Protein AF-A0A1Z8MKY4-F1 (afdb_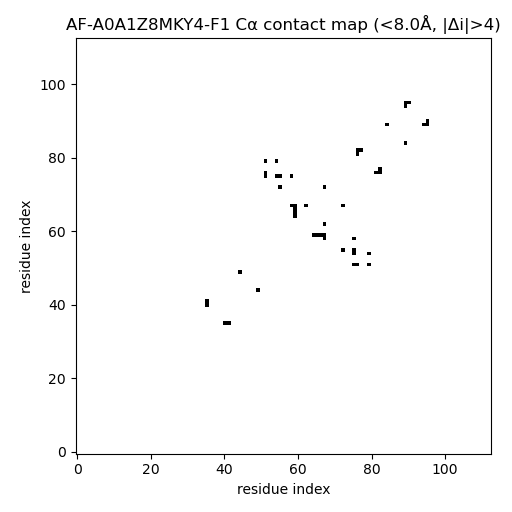monomer)

pLDDT: mean 70.58, std 17.78, range [40.34, 93.94]

Sequence (113 aa):
MTIDRRRPDSDRRQAEPELDTSEVPNRRKKQRRRHIDPTTCERDYSDPEIEFMQAMDDYKRRSGRMFPTCSEVLEVVRNLGYYRLTADQIEDLGLGNVEEPSKDELEASEETL

Structure (mmCIF, N/CA/C/O backbone):
data_AF-A0A1Z8MKY4-F1
#
_entry.id   AF-A0A1Z8MKY4-F1
#
loop_
_atom_site.group_PDB
_atom_site.id
_atom_site.type_symbol
_atom_site.label_atom_id
_atom_site.label_alt_id
_atom_site.label_comp_id
_atom_site.label_asym_id
_atom_site.label_entity_id
_atom_site.label_seq_id
_atom_site.pdbx_PDB_ins_code
_atom_site.Cartn_x
_atom_site.Cartn_y
_atom_site.Cartn_z
_atom_site.occupancy
_atom_site.B_iso_or_equiv
_atom_site.auth_seq_id
_atom_site.auth_comp_id
_atom_site.auth_asym_id
_atom_site.auth_atom_id
_atom_site.pdbx_PDB_model_num
ATOM 1 N N . MET A 1 1 ? 42.613 46.162 -29.503 1.00 44.66 1 MET A N 1
ATOM 2 C CA . MET A 1 1 ? 43.108 45.420 -28.322 1.00 44.66 1 MET A CA 1
ATOM 3 C C . MET A 1 1 ? 44.344 44.647 -28.744 1.00 44.66 1 MET A C 1
ATOM 5 O O . MET A 1 1 ? 44.326 44.028 -29.798 1.00 44.66 1 MET A O 1
ATOM 9 N N . THR A 1 2 ? 45.436 44.804 -28.008 1.00 42.94 2 THR A N 1
ATOM 10 C CA . THR A 1 2 ? 46.804 44.480 -28.421 1.00 42.94 2 THR A CA 1
ATOM 11 C C . THR A 1 2 ? 47.348 43.208 -27.763 1.00 42.94 2 THR A C 1
ATOM 13 O O . THR A 1 2 ? 47.295 43.088 -26.546 1.00 42.94 2 THR A O 1
ATOM 16 N N . ILE A 1 3 ? 48.005 42.396 -28.603 1.00 50.66 3 ILE A N 1
ATOM 17 C CA . ILE A 1 3 ? 49.212 41.576 -28.365 1.00 50.66 3 ILE A CA 1
ATOM 18 C C . ILE A 1 3 ? 49.040 40.139 -27.833 1.00 50.66 3 ILE A C 1
ATOM 20 O O . ILE A 1 3 ? 48.827 39.879 -26.653 1.00 50.66 3 ILE A O 1
ATOM 24 N N . ASP A 1 4 ? 49.309 39.231 -28.772 1.00 53.38 4 ASP A N 1
ATOM 25 C CA . ASP A 1 4 ? 49.783 37.849 -28.672 1.00 53.38 4 ASP A CA 1
ATOM 26 C C . ASP A 1 4 ? 51.068 37.708 -27.823 1.00 53.38 4 ASP A C 1
ATOM 28 O O . ASP A 1 4 ? 52.027 38.459 -28.027 1.00 53.38 4 ASP A O 1
ATOM 32 N N . ARG A 1 5 ? 51.122 36.735 -26.897 1.00 54.38 5 ARG A N 1
ATOM 33 C CA . ARG A 1 5 ? 52.366 36.291 -26.231 1.00 54.38 5 ARG A CA 1
ATOM 34 C C . ARG A 1 5 ? 52.384 34.774 -25.992 1.00 54.38 5 ARG A C 1
ATOM 36 O O . AR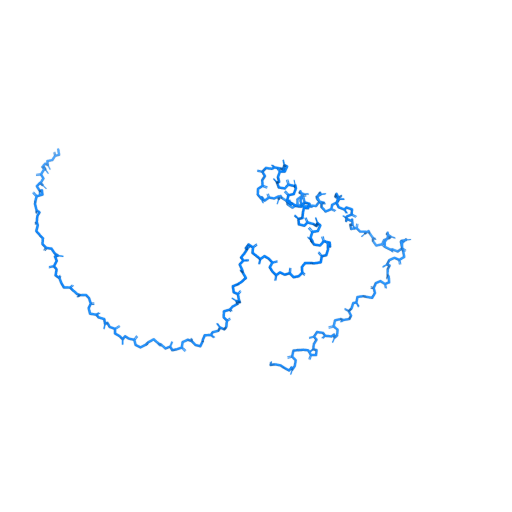G A 1 5 ? 52.006 34.292 -24.932 1.00 54.38 5 ARG A O 1
ATOM 43 N N . ARG A 1 6 ? 52.935 34.057 -26.977 1.00 52.03 6 ARG A N 1
ATOM 44 C CA . ARG A 1 6 ? 54.139 33.206 -26.831 1.00 52.03 6 ARG A CA 1
ATOM 45 C C . ARG A 1 6 ? 54.139 32.202 -25.653 1.00 52.03 6 ARG A C 1
ATOM 47 O O . ARG A 1 6 ? 54.559 32.529 -24.548 1.00 52.03 6 ARG A O 1
ATOM 54 N N . ARG A 1 7 ? 53.827 30.932 -25.942 1.00 57.19 7 ARG A N 1
ATOM 55 C CA . ARG A 1 7 ? 54.382 29.769 -25.206 1.00 57.19 7 ARG A CA 1
ATOM 56 C C . ARG A 1 7 ? 55.890 29.674 -25.514 1.00 57.19 7 ARG A C 1
ATOM 58 O O . ARG A 1 7 ? 56.247 29.908 -26.671 1.00 57.19 7 ARG A O 1
ATOM 65 N N . PRO A 1 8 ? 56.774 29.416 -24.533 1.00 48.53 8 PRO A N 1
ATOM 66 C CA . PRO A 1 8 ? 57.343 28.061 -24.366 1.00 48.53 8 PRO A CA 1
ATOM 67 C C . PRO A 1 8 ? 57.685 27.731 -22.884 1.00 48.53 8 PRO A C 1
ATOM 69 O O . PRO A 1 8 ? 57.896 28.626 -22.079 1.00 48.53 8 PRO A O 1
ATOM 72 N N . ASP A 1 9 ? 57.465 26.498 -22.428 1.00 45.16 9 ASP A N 1
ATOM 73 C CA . ASP A 1 9 ? 58.471 25.432 -22.221 1.00 45.16 9 ASP A CA 1
ATOM 74 C C . ASP A 1 9 ? 59.223 25.501 -20.872 1.00 45.16 9 ASP A C 1
ATOM 76 O O . ASP A 1 9 ? 59.518 26.573 -20.358 1.00 45.16 9 ASP A O 1
ATOM 80 N N . SER A 1 10 ? 59.542 24.311 -20.357 1.00 47.22 10 SER A N 1
ATOM 81 C CA . SER A 1 10 ? 60.509 24.009 -19.297 1.00 47.22 10 SER A CA 1
ATOM 82 C C . SER A 1 10 ? 60.073 24.095 -17.819 1.00 47.22 10 SER A C 1
ATOM 84 O O . SER A 1 10 ? 59.959 25.144 -17.194 1.00 47.22 10 SER A O 1
ATOM 86 N N . ASP A 1 11 ? 59.956 22.885 -17.263 1.00 54.84 11 ASP A N 1
ATOM 87 C CA . ASP A 1 11 ? 60.697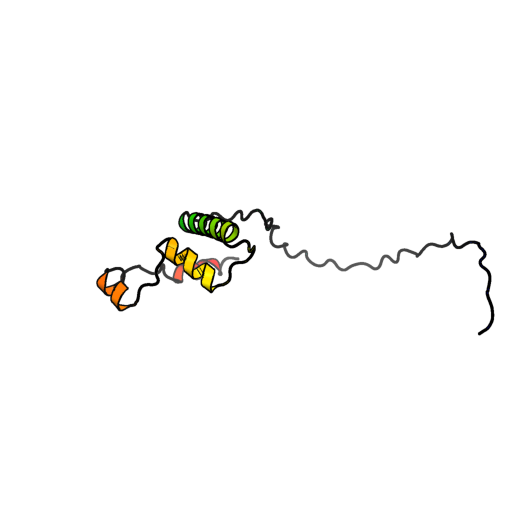 22.455 -16.071 1.00 54.84 11 ASP A CA 1
ATOM 88 C C . ASP A 1 11 ? 60.162 22.830 -14.678 1.00 54.84 11 ASP A C 1
ATOM 90 O O . ASP A 1 11 ? 60.610 23.767 -14.022 1.00 54.84 11 ASP A O 1
ATOM 94 N N . ARG A 1 12 ? 59.219 22.019 -14.177 1.00 51.00 12 ARG A N 1
ATOM 95 C CA . ARG A 1 12 ? 58.990 21.839 -12.730 1.00 51.00 12 ARG A CA 1
ATOM 96 C C . ARG A 1 12 ? 58.752 20.371 -12.377 1.00 51.00 12 ARG A C 1
ATOM 98 O O . ARG A 1 12 ? 57.760 20.023 -11.742 1.00 51.00 12 ARG A O 1
ATOM 105 N N . ARG A 1 13 ? 59.671 19.494 -12.793 1.00 54.09 13 ARG A N 1
ATOM 106 C CA . ARG A 1 13 ? 59.940 18.268 -12.029 1.00 54.09 13 ARG A CA 1
ATOM 107 C C . ARG A 1 13 ? 61.038 18.599 -11.028 1.00 54.09 13 ARG A C 1
ATOM 109 O O . ARG A 1 13 ? 62.197 18.446 -11.378 1.00 54.09 13 ARG A O 1
ATOM 116 N N . GLN A 1 14 ? 60.684 19.041 -9.822 1.00 48.56 14 GLN A N 1
ATOM 117 C CA . GLN A 1 14 ? 61.530 18.888 -8.629 1.00 48.56 14 GLN A CA 1
ATOM 118 C C . GLN A 1 14 ? 60.833 19.412 -7.364 1.00 48.56 14 GLN A C 1
ATOM 120 O O . GLN A 1 14 ? 60.225 20.479 -7.392 1.00 48.56 14 GLN A O 1
ATOM 125 N N . ALA A 1 15 ? 61.037 18.656 -6.279 1.00 48.78 15 ALA A N 1
ATOM 126 C CA . ALA A 1 15 ? 60.843 18.967 -4.857 1.00 48.78 15 ALA A CA 1
ATOM 127 C C . ALA A 1 15 ? 59.481 18.617 -4.204 1.00 48.78 15 ALA A C 1
ATOM 129 O O . ALA A 1 15 ? 58.564 19.428 -4.129 1.00 48.78 15 ALA A O 1
ATOM 130 N N . GLU A 1 16 ? 59.415 17.358 -3.746 1.00 54.28 16 GLU A N 1
ATOM 131 C CA . GLU A 1 16 ? 58.875 16.818 -2.478 1.00 54.28 16 GLU A CA 1
ATOM 132 C C . GLU A 1 16 ? 58.116 17.780 -1.527 1.00 54.28 16 GLU A C 1
ATOM 134 O O . GLU A 1 16 ? 58.686 18.781 -1.091 1.00 54.28 16 GLU A O 1
ATOM 139 N N . PRO A 1 17 ? 56.906 17.425 -1.049 1.00 51.91 17 PRO A N 1
ATOM 140 C CA . PRO A 1 17 ? 56.420 17.891 0.244 1.00 51.91 17 PRO A CA 1
ATOM 141 C C . PRO A 1 17 ? 56.764 16.873 1.346 1.00 51.91 17 PRO A C 1
ATOM 143 O O . PRO A 1 17 ? 56.286 15.738 1.336 1.00 51.91 17 PRO A O 1
ATOM 146 N N . GLU A 1 18 ? 57.603 17.307 2.289 1.00 51.16 18 GLU A N 1
ATOM 147 C CA . GLU A 1 18 ? 57.982 16.595 3.513 1.00 51.16 18 GLU A CA 1
ATOM 148 C C . GLU A 1 18 ? 56.751 16.087 4.288 1.00 51.16 18 GLU A C 1
ATOM 150 O O . GLU A 1 18 ? 55.795 16.825 4.538 1.00 51.16 18 GLU A O 1
ATOM 155 N N . LEU A 1 19 ? 56.779 14.807 4.676 1.00 51.12 19 LEU A N 1
ATOM 156 C CA . LEU A 1 19 ? 55.777 14.191 5.543 1.00 51.12 19 LEU A CA 1
ATOM 157 C C . LEU A 1 19 ? 55.954 14.689 6.983 1.00 51.12 19 LEU A C 1
ATOM 159 O O . LEU A 1 19 ? 56.778 14.166 7.730 1.00 51.12 19 LEU A O 1
ATOM 163 N N . ASP A 1 20 ? 55.138 15.661 7.381 1.00 52.31 20 ASP A N 1
ATOM 164 C CA . ASP A 1 20 ? 54.936 16.021 8.784 1.00 52.31 20 ASP A CA 1
ATOM 165 C C . ASP A 1 20 ? 54.098 14.930 9.476 1.00 52.31 20 ASP A C 1
ATOM 167 O O . ASP A 1 20 ? 52.872 14.859 9.342 1.00 52.31 20 ASP A O 1
ATOM 171 N N . THR A 1 21 ? 54.771 14.020 10.183 1.00 59.47 21 THR A N 1
ATOM 172 C CA . THR A 1 21 ? 54.142 12.997 11.027 1.00 59.47 21 THR A CA 1
ATOM 173 C C . THR A 1 21 ? 53.669 13.621 12.337 1.00 59.47 21 THR A C 1
ATOM 175 O O . THR A 1 21 ? 54.229 13.361 13.401 1.00 59.47 21 THR A O 1
ATOM 178 N N . SER A 1 22 ? 52.629 14.450 12.271 1.00 57.50 22 SER A N 1
ATOM 179 C CA . SER A 1 22 ? 51.916 14.882 13.469 1.00 57.50 22 SER A CA 1
ATOM 180 C C . SER A 1 22 ? 51.016 13.745 13.970 1.00 57.50 22 SER A C 1
ATOM 182 O O . SER A 1 22 ? 50.141 13.224 13.274 1.00 57.50 22 SER A O 1
ATOM 184 N N . GLU A 1 23 ? 51.307 13.302 15.190 1.00 59.09 23 GLU A N 1
ATOM 185 C CA . GLU A 1 23 ? 50.678 12.184 15.882 1.00 59.09 23 GLU A CA 1
ATOM 186 C C . GLU A 1 23 ? 49.157 12.371 15.993 1.00 59.09 23 GLU A C 1
ATOM 188 O O . GLU A 1 23 ? 48.654 13.288 16.644 1.00 59.09 23 GLU A O 1
ATOM 193 N N . VAL A 1 24 ? 48.399 11.477 15.357 1.00 62.19 24 VAL A N 1
ATOM 194 C CA . VAL A 1 24 ? 46.933 11.518 15.372 1.00 62.19 24 VAL A CA 1
ATOM 195 C C . VAL A 1 24 ? 46.429 10.840 16.655 1.00 62.19 24 VAL A C 1
ATOM 197 O O . VAL A 1 24 ? 46.650 9.637 16.825 1.00 62.19 24 VAL A O 1
ATOM 200 N N . PRO A 1 25 ? 45.729 11.540 17.569 1.00 53.25 25 PRO A N 1
ATOM 201 C CA . PRO A 1 25 ? 45.244 10.925 18.797 1.00 53.25 25 PRO A CA 1
ATOM 202 C C . PRO A 1 25 ? 44.190 9.858 18.479 1.00 53.25 25 PRO A C 1
ATOM 204 O O . PRO A 1 25 ? 43.244 10.077 17.716 1.00 53.25 25 PRO A O 1
ATOM 207 N N . ASN A 1 26 ? 44.374 8.684 19.085 1.00 61.94 26 ASN A N 1
ATOM 208 C CA . ASN A 1 26 ? 43.580 7.473 18.900 1.00 61.94 26 ASN A CA 1
ATOM 209 C C . ASN A 1 26 ? 42.096 7.712 19.248 1.00 61.94 26 ASN A C 1
ATOM 211 O O . ASN A 1 26 ? 41.660 7.552 20.391 1.00 61.94 26 ASN A O 1
ATOM 215 N N . ARG A 1 27 ? 41.299 8.101 18.242 1.00 64.12 27 ARG A N 1
ATOM 216 C CA . ARG A 1 27 ? 39.835 8.098 18.315 1.00 64.12 27 ARG A CA 1
ATOM 217 C C . ARG A 1 27 ? 39.386 6.659 18.547 1.00 64.12 27 ARG A C 1
ATOM 219 O O . ARG A 1 27 ? 39.387 5.855 17.615 1.00 64.12 27 ARG A O 1
ATOM 226 N N . ARG A 1 28 ? 38.976 6.355 19.786 1.00 65.19 28 ARG A N 1
ATOM 227 C CA . ARG A 1 28 ? 38.296 5.105 20.159 1.00 65.19 28 ARG A CA 1
ATOM 228 C C . ARG A 1 28 ? 37.286 4.753 19.066 1.00 65.19 28 ARG A C 1
ATOM 230 O O . ARG A 1 28 ? 36.332 5.498 18.834 1.00 65.19 28 ARG A O 1
ATOM 237 N N . LYS A 1 29 ? 37.541 3.650 18.359 1.00 63.56 29 LYS A N 1
ATOM 238 C CA . LYS A 1 29 ? 36.715 3.164 17.251 1.00 63.56 29 LYS A CA 1
ATOM 239 C C . LYS A 1 29 ? 35.345 2.787 17.809 1.00 63.56 29 LYS A C 1
ATOM 241 O O . LYS A 1 29 ? 35.147 1.666 18.266 1.00 63.56 29 LYS A O 1
ATOM 246 N N . LYS A 1 30 ? 34.405 3.735 17.798 1.00 67.88 30 LYS A N 1
ATOM 247 C CA . LYS A 1 30 ? 32.989 3.459 18.043 1.00 67.88 30 LYS A CA 1
ATOM 248 C C . LYS A 1 30 ? 32.580 2.398 17.028 1.00 67.88 30 LYS A C 1
ATOM 250 O O . LYS A 1 30 ? 32.830 2.584 15.834 1.00 67.88 30 LYS A O 1
ATOM 255 N N . GLN A 1 31 ? 32.052 1.272 17.507 1.00 67.06 31 GLN A N 1
ATOM 256 C CA . GLN A 1 31 ? 31.690 0.149 16.651 1.00 67.06 31 GLN A CA 1
ATOM 257 C C . GLN A 1 31 ? 30.801 0.686 15.521 1.00 67.06 31 GLN A C 1
ATOM 259 O O . GLN A 1 31 ? 29.747 1.275 15.771 1.00 67.06 31 GLN A O 1
ATOM 264 N N . ARG A 1 32 ? 31.286 0.602 14.276 1.00 66.75 32 ARG A N 1
ATOM 265 C CA . ARG A 1 32 ? 30.518 1.065 13.118 1.00 66.75 32 ARG A CA 1
ATOM 266 C C . ARG A 1 32 ? 29.265 0.199 13.074 1.00 66.75 32 ARG A C 1
ATOM 268 O O . ARG A 1 32 ? 29.388 -1.024 13.117 1.00 66.75 32 ARG A O 1
ATOM 275 N N . ARG A 1 33 ? 28.086 0.827 12.996 1.00 66.12 33 ARG A N 1
ATOM 276 C CA . ARG A 1 33 ? 26.840 0.122 12.664 1.00 66.12 33 ARG A CA 1
ATOM 277 C C . ARG A 1 33 ? 27.148 -0.784 11.472 1.00 66.12 33 ARG A C 1
ATOM 279 O O . ARG A 1 33 ? 27.754 -0.313 10.502 1.00 66.12 33 ARG A O 1
ATOM 286 N N . ARG A 1 34 ? 26.865 -2.083 11.624 1.00 70.19 34 ARG A N 1
ATOM 287 C CA . ARG A 1 34 ? 27.194 -3.111 10.630 1.00 70.19 34 ARG A CA 1
ATOM 288 C C . ARG A 1 34 ? 26.732 -2.614 9.258 1.00 70.19 34 ARG A C 1
ATOM 290 O O . ARG A 1 34 ? 25.657 -2.027 9.158 1.00 70.19 34 ARG A O 1
ATOM 297 N N . HIS A 1 35 ? 27.585 -2.762 8.244 1.00 62.09 35 HIS A N 1
ATOM 298 C CA . HIS A 1 35 ? 27.175 -2.536 6.861 1.00 62.09 35 HIS A CA 1
ATOM 299 C C . HIS A 1 35 ? 26.113 -3.582 6.550 1.00 62.09 35 HIS A C 1
ATOM 301 O O . HIS A 1 35 ? 26.446 -4.737 6.323 1.00 62.09 35 HIS A O 1
ATOM 307 N N . ILE A 1 36 ? 24.851 -3.185 6.636 1.00 63.69 36 ILE A N 1
ATOM 308 C CA . ILE A 1 36 ? 23.770 -3.885 5.961 1.00 63.69 36 ILE A CA 1
ATOM 309 C C . ILE A 1 36 ? 23.837 -3.341 4.541 1.00 63.69 36 ILE A C 1
ATOM 311 O O . ILE A 1 36 ? 23.840 -2.117 4.356 1.00 63.69 36 ILE A O 1
ATOM 315 N N . ASP A 1 37 ? 24.012 -4.222 3.562 1.00 61.03 37 ASP A N 1
ATOM 316 C CA . ASP A 1 37 ? 23.958 -3.803 2.171 1.00 61.03 37 ASP A CA 1
ATOM 317 C C . ASP A 1 37 ? 22.545 -3.234 1.928 1.00 61.03 37 ASP A C 1
ATOM 319 O O . ASP A 1 37 ? 21.555 -3.889 2.246 1.00 61.03 37 ASP A O 1
ATOM 323 N N . PRO A 1 38 ? 22.413 -1.991 1.434 1.00 59.38 38 PRO A N 1
ATOM 324 C CA . PRO A 1 38 ? 21.112 -1.367 1.199 1.00 59.38 38 PRO A CA 1
ATOM 325 C C . PRO A 1 38 ? 20.240 -2.139 0.193 1.00 59.38 38 PRO A C 1
ATOM 327 O O . PRO A 1 38 ? 19.052 -1.844 0.078 1.00 59.38 38 PRO A O 1
ATOM 330 N N . THR A 1 39 ? 20.820 -3.098 -0.533 1.00 56.84 39 THR A N 1
ATOM 331 C CA . THR A 1 39 ? 20.132 -4.029 -1.434 1.00 56.84 39 THR A CA 1
ATOM 332 C C . THR A 1 39 ? 19.827 -5.378 -0.787 1.00 56.84 39 THR A C 1
ATOM 334 O O . THR A 1 39 ? 18.912 -6.066 -1.236 1.00 56.84 39 THR A O 1
ATOM 337 N N . THR A 1 40 ? 20.526 -5.737 0.293 1.00 58.53 40 THR A N 1
ATOM 338 C CA . THR A 1 40 ? 20.186 -6.893 1.115 1.00 58.53 40 THR A CA 1
ATOM 339 C C . THR A 1 40 ? 19.488 -6.389 2.361 1.00 58.53 40 THR A C 1
ATOM 341 O O . THR A 1 40 ? 20.076 -6.127 3.415 1.00 58.53 40 THR A O 1
ATOM 344 N N . CYS A 1 41 ? 18.180 -6.265 2.247 1.00 59.62 41 CYS A N 1
ATOM 345 C CA . CYS A 1 41 ? 17.345 -6.227 3.419 1.00 59.62 41 CYS A CA 1
ATOM 346 C C . CYS A 1 41 ? 17.375 -7.596 4.131 1.00 59.62 41 CYS A C 1
ATOM 348 O O . CYS A 1 41 ? 16.371 -8.296 4.154 1.00 59.62 41 CYS A O 1
ATOM 350 N N . GLU A 1 42 ? 18.521 -7.989 4.704 1.00 58.28 42 GLU A N 1
ATOM 351 C CA . GLU A 1 42 ? 18.690 -9.183 5.551 1.00 58.28 42 GLU A CA 1
ATOM 352 C C . GLU A 1 42 ? 18.049 -8.930 6.918 1.00 58.28 42 GLU A C 1
ATOM 354 O O . GLU A 1 42 ? 18.685 -8.926 7.973 1.00 58.28 42 GLU A O 1
ATOM 359 N N . ARG A 1 43 ? 16.765 -8.602 6.867 1.00 77.19 43 ARG A N 1
ATOM 360 C CA . ARG A 1 43 ? 15.855 -8.589 7.987 1.00 77.19 43 ARG A CA 1
ATOM 361 C C . ARG A 1 43 ? 14.927 -9.768 7.755 1.00 77.19 43 ARG A C 1
ATOM 363 O O . ARG A 1 43 ? 14.453 -9.950 6.636 1.00 77.19 43 ARG A O 1
ATOM 370 N N . ASP A 1 44 ? 14.696 -10.558 8.793 1.00 80.69 44 ASP A N 1
ATOM 371 C CA . ASP A 1 44 ? 13.690 -11.611 8.753 1.00 80.69 44 ASP A CA 1
ATOM 372 C C . ASP A 1 44 ? 12.325 -10.935 8.638 1.00 80.69 44 ASP A C 1
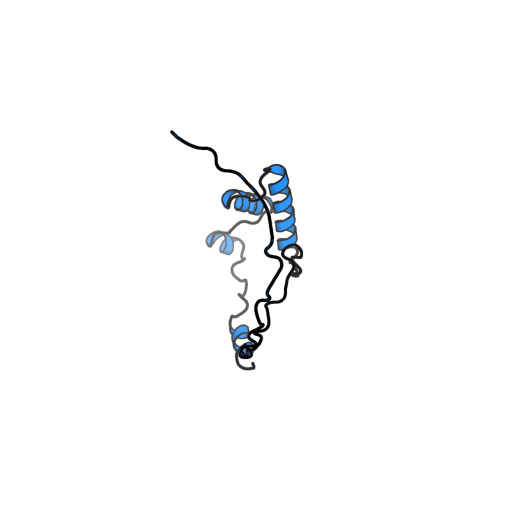ATOM 374 O O . ASP A 1 44 ? 11.758 -10.456 9.622 1.00 80.69 44 ASP A O 1
ATOM 378 N N . TYR A 1 45 ? 11.866 -10.785 7.400 1.00 84.88 45 TYR A N 1
ATOM 379 C CA . TYR A 1 45 ? 10.558 -10.241 7.102 1.00 84.88 45 TYR A CA 1
ATOM 380 C C . TYR A 1 45 ? 9.504 -11.285 7.420 1.00 84.88 45 TYR A C 1
ATOM 382 O O . TYR A 1 45 ? 9.626 -12.451 7.047 1.00 84.88 45 TYR A O 1
ATOM 390 N N . SER A 1 46 ? 8.454 -10.843 8.093 1.00 87.62 46 SER A N 1
ATOM 391 C CA . SER A 1 46 ? 7.252 -11.647 8.262 1.00 87.62 46 SER A CA 1
ATOM 392 C C . SER A 1 46 ? 6.539 -11.824 6.914 1.00 87.62 46 SER A C 1
ATOM 394 O O . SER A 1 46 ? 6.629 -10.965 6.036 1.00 87.62 46 SER A O 1
ATOM 396 N N . ASP A 1 47 ? 5.797 -12.920 6.747 1.00 88.06 47 ASP A N 1
ATOM 397 C CA . ASP A 1 47 ? 4.980 -13.176 5.551 1.00 88.06 47 ASP A CA 1
ATOM 398 C C . ASP A 1 47 ? 4.154 -11.958 5.071 1.00 88.06 47 ASP A C 1
ATOM 400 O O . ASP A 1 47 ? 4.227 -11.642 3.879 1.00 88.06 47 ASP A O 1
ATOM 404 N N . PRO A 1 48 ? 3.447 -11.199 5.943 1.00 89.25 48 PRO A N 1
ATOM 405 C CA . PRO A 1 48 ? 2.710 -10.009 5.506 1.00 89.25 48 PRO A CA 1
ATOM 406 C C . PRO A 1 48 ? 3.616 -8.879 4.989 1.00 89.25 48 PRO A C 1
ATOM 408 O O . PRO A 1 48 ? 3.237 -8.138 4.082 1.00 89.25 48 PRO A O 1
ATOM 411 N N . GLU A 1 49 ? 4.831 -8.735 5.527 1.00 89.44 49 GLU A N 1
ATOM 412 C CA . GLU A 1 49 ? 5.799 -7.756 5.017 1.00 89.44 49 GLU A CA 1
ATOM 413 C C . GLU A 1 49 ? 6.318 -8.159 3.632 1.00 89.44 49 GLU A C 1
ATOM 415 O O . GLU A 1 49 ? 6.489 -7.299 2.765 1.00 89.44 49 GLU A O 1
ATOM 420 N N . ILE A 1 50 ? 6.533 -9.458 3.399 1.00 90.75 50 ILE A N 1
ATOM 421 C CA . ILE A 1 50 ? 6.947 -9.988 2.093 1.00 90.75 50 ILE A CA 1
ATOM 422 C C . ILE A 1 50 ? 5.854 -9.756 1.048 1.00 90.75 50 ILE A C 1
ATOM 424 O O . ILE A 1 50 ? 6.146 -9.254 -0.040 1.00 90.75 50 ILE A O 1
ATOM 428 N N . GLU A 1 51 ? 4.602 -10.064 1.382 1.00 92.31 51 GLU A N 1
ATOM 429 C CA . GLU A 1 51 ? 3.451 -9.838 0.504 1.00 92.31 51 GLU A CA 1
ATOM 430 C C . GLU A 1 51 ? 3.303 -8.350 0.148 1.00 92.31 51 GLU A C 1
ATOM 432 O O . GLU A 1 51 ? 3.151 -7.985 -1.023 1.00 92.31 51 GLU A O 1
ATOM 437 N N . PHE A 1 52 ? 3.465 -7.467 1.139 1.00 93.19 52 PHE A N 1
ATOM 438 C CA . PHE A 1 52 ? 3.470 -6.027 0.909 1.00 93.19 52 PHE A CA 1
ATOM 439 C C . PHE A 1 52 ? 4.609 -5.581 -0.019 1.00 93.19 52 PHE A C 1
ATOM 441 O O . PHE A 1 52 ? 4.381 -4.790 -0.939 1.00 93.19 52 PHE A O 1
ATOM 448 N N . MET A 1 53 ? 5.829 -6.097 0.167 1.00 92.00 53 MET A N 1
ATOM 449 C CA . MET A 1 53 ? 6.962 -5.781 -0.712 1.00 92.00 53 MET A CA 1
ATOM 450 C C . MET A 1 53 ? 6.724 -6.228 -2.160 1.00 92.00 53 MET A C 1
ATOM 452 O O . MET A 1 53 ? 7.043 -5.472 -3.081 1.00 92.00 53 MET A O 1
ATOM 456 N N . GLN A 1 54 ? 6.133 -7.407 -2.369 1.00 91.94 54 GLN A N 1
ATOM 457 C CA . GLN A 1 54 ? 5.780 -7.907 -3.702 1.00 91.94 54 GLN A CA 1
ATOM 458 C C . GLN A 1 54 ? 4.725 -7.019 -4.371 1.00 91.94 54 GLN A C 1
ATOM 460 O O . GLN A 1 54 ? 4.933 -6.545 -5.490 1.00 91.94 54 GLN A O 1
ATOM 465 N N . ALA A 1 55 ? 3.644 -6.693 -3.658 1.00 93.94 55 ALA A N 1
ATOM 466 C CA . ALA A 1 55 ? 2.591 -5.823 -4.179 1.00 93.94 55 ALA A CA 1
ATOM 467 C C . ALA A 1 55 ? 3.102 -4.407 -4.504 1.00 93.94 55 ALA A C 1
ATOM 469 O O . ALA A 1 55 ? 2.670 -3.780 -5.479 1.00 93.94 55 ALA A O 1
ATOM 470 N N . MET A 1 56 ? 4.061 -3.910 -3.719 1.00 93.12 56 MET A N 1
ATOM 471 C CA . MET A 1 56 ? 4.751 -2.648 -3.973 1.00 93.12 56 MET A CA 1
ATOM 472 C C . MET A 1 56 ? 5.653 -2.705 -5.211 1.00 93.12 56 MET A C 1
ATOM 474 O O . MET A 1 56 ? 5.716 -1.719 -5.950 1.00 93.12 56 MET A O 1
ATOM 478 N N . ASP A 1 57 ? 6.341 -3.821 -5.465 1.00 90.88 57 ASP A N 1
ATOM 479 C CA . ASP A 1 57 ? 7.130 -3.996 -6.692 1.00 90.88 57 ASP A CA 1
ATOM 480 C C . ASP A 1 57 ? 6.223 -4.031 -7.931 1.00 90.88 57 ASP A C 1
ATOM 482 O O . ASP A 1 57 ? 6.456 -3.309 -8.905 1.00 90.88 57 ASP A O 1
ATOM 486 N N . ASP A 1 58 ? 5.107 -4.757 -7.856 1.00 92.25 58 ASP A N 1
ATOM 487 C CA . ASP A 1 58 ? 4.096 -4.785 -8.915 1.00 92.25 58 ASP A CA 1
ATOM 488 C C . ASP A 1 58 ? 3.471 -3.410 -9.162 1.00 92.25 58 ASP A C 1
ATOM 490 O O . ASP A 1 58 ? 3.155 -3.049 -10.302 1.00 92.25 58 ASP A O 1
ATOM 494 N N . TYR A 1 59 ? 3.284 -2.612 -8.108 1.00 93.19 59 TYR A N 1
ATOM 495 C CA . TYR A 1 59 ? 2.840 -1.229 -8.247 1.00 93.19 59 TYR A CA 1
ATOM 496 C C . TYR A 1 59 ? 3.876 -0.378 -8.990 1.00 93.19 59 TYR A C 1
ATOM 498 O O . TYR A 1 59 ? 3.533 0.301 -9.960 1.00 93.19 59 TYR A O 1
ATOM 506 N N . LYS A 1 60 ? 5.152 -0.447 -8.591 1.00 91.94 60 LYS A N 1
ATOM 507 C CA . LYS A 1 60 ? 6.247 0.302 -9.233 1.00 91.94 60 LYS A CA 1
ATOM 508 C C . LYS A 1 60 ? 6.372 -0.037 -10.719 1.00 91.94 60 LYS A C 1
ATOM 510 O O . LYS A 1 60 ? 6.501 0.872 -11.542 1.00 91.94 60 LYS A O 1
ATOM 515 N N . ARG A 1 61 ? 6.271 -1.324 -11.074 1.00 91.62 61 ARG A N 1
ATOM 516 C CA . ARG A 1 61 ? 6.319 -1.800 -12.469 1.00 91.62 61 ARG A CA 1
ATOM 517 C C . ARG A 1 61 ? 5.159 -1.269 -13.3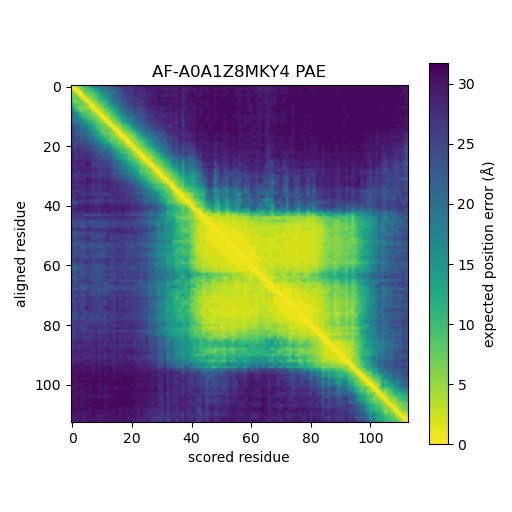11 1.00 91.62 61 ARG A C 1
ATOM 519 O O . ARG A 1 61 ? 5.376 -0.892 -14.458 1.00 91.62 61 ARG A O 1
ATOM 526 N N . ARG A 1 62 ? 3.948 -1.205 -12.746 1.00 91.62 62 ARG A N 1
ATOM 527 C CA . ARG A 1 62 ? 2.747 -0.702 -13.440 1.00 91.62 62 ARG A CA 1
ATOM 528 C C . ARG A 1 62 ? 2.706 0.824 -13.545 1.00 91.62 62 ARG A C 1
ATOM 530 O O . ARG A 1 62 ? 2.346 1.347 -14.593 1.00 91.62 62 ARG A O 1
ATOM 537 N N . SER A 1 63 ? 3.076 1.528 -12.476 1.00 88.75 63 SER A N 1
ATOM 538 C CA . SER A 1 63 ? 3.059 2.998 -12.400 1.00 88.75 63 SER A CA 1
ATOM 539 C C . SER A 1 63 ? 4.229 3.642 -13.165 1.00 88.75 63 SER A C 1
ATOM 541 O O . SER A 1 63 ? 4.170 4.811 -13.546 1.00 88.75 63 SER A O 1
ATOM 543 N N . GLY A 1 64 ? 5.305 2.888 -13.426 1.00 90.06 64 GLY A N 1
ATOM 544 C CA . GLY A 1 64 ? 6.486 3.388 -14.139 1.00 90.06 64 GLY A CA 1
ATOM 545 C C . GLY A 1 64 ? 7.311 4.391 -13.325 1.00 90.06 64 GLY A C 1
ATOM 546 O O . GLY A 1 64 ? 8.152 5.101 -13.875 1.00 90.06 64 GLY A O 1
ATOM 547 N N . ARG A 1 65 ? 7.079 4.467 -12.009 1.00 86.69 65 ARG A N 1
ATOM 548 C CA . ARG A 1 65 ? 7.804 5.330 -11.071 1.00 86.69 65 ARG A CA 1
ATOM 549 C C . ARG A 1 65 ? 8.517 4.476 -10.030 1.00 86.69 65 ARG A C 1
ATOM 551 O O . ARG A 1 65 ? 7.941 3.556 -9.461 1.00 86.69 65 ARG A O 1
ATOM 558 N N . MET A 1 66 ? 9.768 4.832 -9.745 1.00 84.25 66 MET A N 1
ATOM 559 C CA . MET A 1 66 ? 10.597 4.169 -8.726 1.00 84.25 66 MET A CA 1
ATOM 560 C C . MET A 1 66 ? 10.072 4.404 -7.299 1.00 84.25 66 MET A C 1
ATOM 562 O O . MET A 1 66 ? 10.279 3.575 -6.412 1.00 84.25 66 MET A O 1
ATOM 566 N N . PHE A 1 67 ? 9.377 5.527 -7.092 1.00 87.56 67 PHE A N 1
ATOM 567 C CA . PHE A 1 67 ? 8.873 5.969 -5.797 1.00 87.56 67 PHE A CA 1
ATOM 568 C C . PHE A 1 67 ? 7.374 6.264 -5.891 1.00 87.56 67 PHE A C 1
ATOM 570 O O . PHE A 1 67 ? 7.001 7.301 -6.448 1.00 87.56 67 PHE A O 1
ATOM 577 N N . PRO A 1 68 ? 6.516 5.370 -5.377 1.00 91.50 68 PRO A N 1
ATOM 578 C CA . PRO A 1 68 ? 5.107 5.679 -5.211 1.00 91.50 68 PRO A CA 1
ATOM 579 C C . PRO A 1 68 ? 4.921 6.779 -4.159 1.00 91.50 68 PRO A C 1
ATOM 581 O O . PRO A 1 68 ? 5.670 6.894 -3.189 1.00 91.50 68 PRO A O 1
ATOM 584 N N . THR A 1 69 ? 3.903 7.598 -4.359 1.00 93.62 69 THR A N 1
ATOM 585 C CA . THR A 1 69 ? 3.399 8.591 -3.413 1.00 93.62 69 THR A CA 1
ATOM 586 C C . THR A 1 69 ? 2.669 7.912 -2.255 1.00 93.62 69 THR A C 1
ATOM 588 O O . THR A 1 69 ? 2.165 6.799 -2.386 1.00 93.62 69 THR A O 1
ATOM 591 N N . CYS A 1 70 ? 2.529 8.600 -1.119 1.00 91.50 70 CYS A N 1
ATOM 592 C CA . CYS A 1 70 ? 1.830 8.035 0.042 1.00 91.50 70 CYS A CA 1
ATOM 593 C C . CYS A 1 70 ? 0.372 7.641 -0.259 1.00 91.50 70 CYS A C 1
ATOM 595 O O . CYS A 1 70 ? -0.142 6.710 0.349 1.00 91.50 70 CYS A O 1
ATOM 597 N N . SER A 1 71 ? -0.287 8.319 -1.204 1.00 92.06 71 SER A N 1
ATOM 598 C CA . SER A 1 71 ? -1.656 7.965 -1.610 1.00 92.06 71 SER A CA 1
ATOM 599 C C . SER A 1 71 ? -1.694 6.634 -2.363 1.00 92.06 71 SER A C 1
ATOM 601 O O . SER A 1 71 ? -2.567 5.812 -2.109 1.00 92.06 71 SER A O 1
ATOM 603 N N . GLU A 1 72 ? -0.711 6.396 -3.232 1.00 92.25 72 GLU A N 1
ATOM 604 C CA . GLU A 1 72 ? -0.566 5.147 -3.987 1.00 92.25 72 GLU A CA 1
ATOM 605 C C . GLU A 1 72 ? -0.197 3.976 -3.066 1.00 92.25 72 GLU A C 1
ATOM 607 O O . GLU A 1 72 ? -0.724 2.877 -3.207 1.00 92.25 72 GLU A O 1
ATOM 612 N N . VAL A 1 73 ? 0.647 4.220 -2.059 1.00 93.06 73 VAL A N 1
ATOM 613 C CA . VAL A 1 73 ? 0.958 3.214 -1.032 1.00 93.06 73 VAL A CA 1
ATOM 614 C C . VAL A 1 73 ? -0.312 2.761 -0.309 1.00 93.06 73 VAL A C 1
ATOM 616 O O . VAL A 1 73 ? -0.526 1.564 -0.142 1.00 93.06 73 VAL A O 1
ATOM 619 N N . LEU A 1 74 ? -1.187 3.695 0.083 1.00 93.56 74 LEU A N 1
ATOM 620 C CA . LEU A 1 74 ? -2.455 3.347 0.733 1.00 93.56 74 LEU A CA 1
ATOM 621 C C . LEU A 1 74 ? -3.380 2.534 -0.179 1.00 93.56 74 LEU A C 1
ATOM 623 O O . LEU A 1 74 ? -4.131 1.695 0.313 1.00 93.56 74 LEU A O 1
ATOM 627 N N . GLU A 1 75 ? -3.335 2.757 -1.490 1.00 91.69 75 GLU A N 1
ATOM 628 C CA . GLU A 1 75 ? -4.086 1.951 -2.453 1.00 91.69 75 GLU A CA 1
ATOM 629 C C . GLU A 1 75 ? -3.566 0.509 -2.509 1.00 91.69 75 GLU A C 1
ATOM 631 O O . GLU A 1 75 ? -4.360 -0.427 -2.444 1.00 91.69 75 GLU A O 1
ATOM 636 N N . VAL A 1 76 ? -2.244 0.314 -2.542 1.00 93.75 76 VAL A N 1
ATOM 637 C CA . VAL A 1 76 ? -1.625 -1.024 -2.494 1.00 93.75 76 VAL A CA 1
ATOM 638 C C . VAL A 1 76 ? -2.019 -1.767 -1.217 1.00 93.75 76 VAL A C 1
ATOM 640 O O . VAL A 1 76 ? -2.445 -2.916 -1.289 1.00 93.75 76 VAL A O 1
ATOM 643 N N . VAL A 1 77 ? -1.955 -1.095 -0.063 1.00 93.31 77 VAL A N 1
ATOM 644 C CA . VAL A 1 77 ? -2.364 -1.664 1.234 1.00 93.31 77 VAL A CA 1
ATOM 645 C C . VAL A 1 77 ? -3.834 -2.102 1.212 1.00 93.31 77 VAL A C 1
ATOM 647 O O . VAL A 1 77 ? -4.158 -3.201 1.655 1.00 93.31 77 VAL A O 1
ATOM 650 N N . ARG A 1 78 ? -4.726 -1.285 0.637 1.00 91.50 78 ARG A N 1
ATOM 651 C CA . ARG A 1 78 ? -6.148 -1.643 0.493 1.00 91.50 78 ARG A CA 1
ATOM 652 C C . ARG A 1 78 ? -6.365 -2.811 -0.467 1.00 91.50 78 ARG A C 1
ATOM 654 O O . ARG A 1 78 ? -7.231 -3.635 -0.205 1.00 91.50 78 ARG A O 1
ATOM 661 N N . ASN A 1 79 ? -5.594 -2.896 -1.551 1.00 90.62 79 ASN A N 1
ATOM 662 C CA . ASN A 1 79 ? -5.683 -4.001 -2.513 1.00 90.62 79 ASN A CA 1
ATOM 663 C C . ASN A 1 79 ? -5.263 -5.346 -1.903 1.00 90.62 79 ASN A C 1
ATOM 665 O O . ASN A 1 79 ? -5.774 -6.381 -2.316 1.00 90.62 79 ASN A O 1
ATOM 669 N N . LEU A 1 80 ? -4.380 -5.320 -0.902 1.00 91.38 80 LEU A N 1
ATOM 670 C CA . LEU A 1 80 ? -4.008 -6.483 -0.091 1.00 91.38 80 LEU A CA 1
ATOM 671 C C . LEU A 1 80 ? -5.065 -6.855 0.964 1.00 91.38 80 LEU A C 1
ATOM 673 O O . LEU A 1 80 ? -4.918 -7.850 1.662 1.00 91.38 80 LEU A O 1
ATOM 677 N N . GLY A 1 81 ? -6.134 -6.067 1.108 1.00 90.12 81 GLY A N 1
ATOM 678 C CA . GLY A 1 81 ? -7.190 -6.317 2.090 1.00 90.12 81 GLY A CA 1
ATOM 679 C C . GLY A 1 81 ? -6.892 -5.782 3.492 1.00 90.12 81 GLY A C 1
ATOM 680 O O . GLY A 1 81 ? -7.652 -6.056 4.421 1.00 90.12 81 GLY A O 1
ATOM 681 N N . TYR A 1 82 ? -5.833 -4.984 3.665 1.00 90.25 82 TYR A N 1
ATOM 682 C CA . TYR A 1 82 ? -5.570 -4.307 4.931 1.00 90.25 82 TYR A CA 1
ATOM 683 C C . TYR A 1 82 ? -6.427 -3.048 5.046 1.00 90.25 82 TYR A C 1
ATOM 685 O O . TYR A 1 82 ? -6.252 -2.064 4.319 1.00 90.25 82 TYR A O 1
ATOM 693 N N . TYR A 1 83 ? -7.334 -3.060 6.018 1.00 87.69 83 TYR A N 1
ATOM 694 C CA . TYR A 1 83 ? -8.179 -1.921 6.348 1.00 87.69 83 TYR A CA 1
ATOM 695 C C . TYR A 1 83 ? -7.996 -1.538 7.807 1.00 87.69 83 TYR A C 1
ATOM 697 O O . TYR A 1 83 ? -7.920 -2.382 8.698 1.00 87.69 83 TYR A O 1
ATOM 705 N N . ARG A 1 84 ? -7.956 -0.230 8.056 1.00 87.00 84 ARG A N 1
ATOM 706 C CA . ARG A 1 84 ? -8.027 0.293 9.414 1.00 87.00 84 ARG A CA 1
ATOM 707 C C . ARG A 1 84 ? -9.482 0.240 9.866 1.00 87.00 84 ARG A C 1
ATOM 709 O O . ARG A 1 84 ? -10.312 0.958 9.312 1.00 87.00 84 ARG A O 1
ATOM 716 N N . LEU A 1 85 ? -9.758 -0.587 10.865 1.00 88.25 85 LEU A N 1
ATOM 717 C CA . LEU A 1 85 ? -11.074 -0.682 11.488 1.00 88.25 85 LEU A CA 1
ATOM 718 C C . LEU A 1 85 ? -11.345 0.549 12.370 1.00 88.25 85 LEU A C 1
ATOM 720 O O . LEU A 1 85 ? -10.420 1.131 12.951 1.00 88.25 85 LEU A O 1
ATOM 724 N N . THR A 1 86 ? -12.609 0.966 12.449 1.00 88.31 86 THR A N 1
ATOM 725 C CA . THR A 1 86 ? -13.069 1.944 13.450 1.00 88.31 86 THR A CA 1
ATOM 726 C C . THR A 1 86 ? -13.252 1.273 14.812 1.00 88.31 86 THR A C 1
ATOM 728 O O . THR A 1 86 ? -13.335 0.051 14.888 1.00 88.31 86 THR A O 1
ATOM 731 N N . ALA A 1 87 ? -13.315 2.059 15.893 1.00 80.81 87 ALA A N 1
ATOM 732 C CA . ALA A 1 87 ? -13.532 1.523 17.242 1.00 80.81 87 ALA A CA 1
ATOM 733 C C . ALA A 1 87 ? -14.803 0.655 17.305 1.00 80.81 87 ALA A C 1
ATOM 735 O O . ALA A 1 87 ? -14.732 -0.492 17.733 1.00 80.81 87 ALA A O 1
ATOM 736 N N . ASP A 1 88 ? -15.903 1.162 16.745 1.00 81.62 88 ASP A N 1
ATOM 737 C CA . ASP A 1 88 ? -17.180 0.448 16.661 1.00 81.62 88 ASP A CA 1
ATOM 738 C C . ASP A 1 88 ? -17.052 -0.873 15.877 1.00 81.62 88 ASP A C 1
ATOM 740 O O . ASP A 1 88 ? -17.566 -1.902 16.294 1.00 81.62 88 ASP A O 1
ATOM 744 N N . GLN A 1 89 ? -16.288 -0.891 14.775 1.00 82.38 89 GLN A N 1
ATOM 745 C CA . GLN A 1 89 ? -16.062 -2.112 13.988 1.00 82.38 89 GLN A CA 1
ATOM 746 C C . GLN A 1 89 ? -15.201 -3.146 14.722 1.00 82.38 89 GLN A C 1
ATOM 748 O O . GLN A 1 89 ? -15.385 -4.344 14.527 1.00 82.38 89 GLN A O 1
ATOM 753 N N . ILE A 1 90 ? -14.240 -2.700 15.534 1.00 83.12 90 ILE A N 1
ATOM 754 C CA . ILE A 1 90 ? -13.407 -3.587 16.359 1.00 83.12 90 ILE A CA 1
ATOM 755 C C . ILE A 1 90 ? -14.266 -4.249 17.445 1.00 83.12 90 ILE A C 1
ATOM 757 O O . ILE A 1 90 ? -14.090 -5.441 17.709 1.00 83.12 90 ILE A O 1
ATOM 761 N N . GLU A 1 91 ? -15.193 -3.495 18.041 1.00 80.31 91 GLU A N 1
ATOM 762 C CA . GLU A 1 91 ? -16.163 -3.992 19.022 1.00 80.31 91 GLU A CA 1
ATOM 763 C C . GLU A 1 91 ? -17.149 -4.982 18.384 1.00 80.31 91 GLU A C 1
ATOM 765 O O . GLU A 1 91 ? -17.274 -6.109 18.864 1.00 80.31 91 GLU A O 1
ATOM 770 N N . ASP A 1 92 ? -17.749 -4.618 17.245 1.00 80.50 92 ASP A N 1
ATOM 771 C CA . ASP A 1 92 ? -18.694 -5.463 16.501 1.00 80.50 92 ASP A CA 1
ATO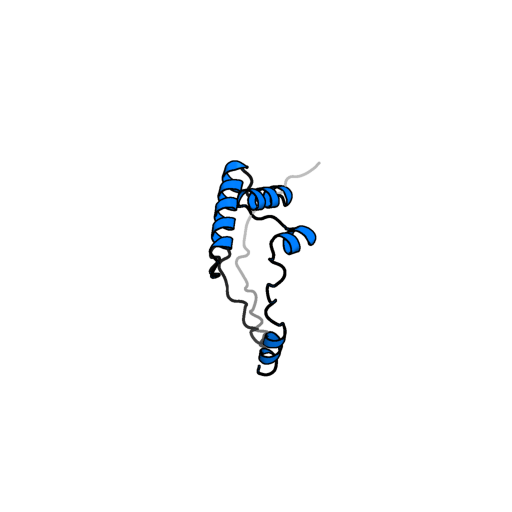M 772 C C . ASP A 1 92 ? -18.069 -6.792 16.037 1.00 80.50 92 ASP A C 1
ATOM 774 O O . ASP A 1 92 ? -18.730 -7.832 16.025 1.00 80.50 92 ASP A O 1
ATOM 778 N N . LEU A 1 93 ? -16.787 -6.778 15.655 1.00 81.00 93 LEU A N 1
ATOM 779 C CA . LEU A 1 93 ? -16.042 -7.972 15.237 1.00 81.00 93 LEU A CA 1
ATOM 780 C C . LEU A 1 93 ? -15.460 -8.768 16.419 1.00 81.00 93 LEU A C 1
ATOM 782 O O . LEU A 1 93 ? -14.830 -9.803 16.195 1.00 81.00 93 LEU A O 1
ATOM 786 N N . GLY A 1 94 ? -15.640 -8.307 17.663 1.00 76.00 94 GLY A N 1
ATOM 787 C CA . GLY A 1 94 ? -15.113 -8.972 18.859 1.00 76.00 94 GLY A CA 1
ATOM 788 C C . GLY A 1 94 ? -13.581 -9.016 18.924 1.00 76.00 94 GLY A C 1
ATOM 789 O O . GLY A 1 94 ? -13.017 -9.850 19.629 1.00 76.00 94 GLY A O 1
ATOM 790 N N . LEU A 1 95 ? -12.897 -8.130 18.191 1.00 72.50 95 LEU A N 1
ATOM 791 C CA . LEU A 1 95 ? -11.432 -8.045 18.111 1.00 72.50 95 LEU A CA 1
ATOM 792 C C . LEU A 1 95 ? -10.824 -7.201 19.246 1.00 72.50 95 LEU A C 1
ATOM 794 O O . LEU A 1 95 ? -9.606 -7.092 19.345 1.00 72.50 95 LEU A O 1
ATOM 798 N N . GLY A 1 96 ? -11.650 -6.611 20.116 1.00 58.97 96 GLY A N 1
ATOM 799 C CA . GLY A 1 96 ? -11.242 -5.691 21.188 1.00 58.97 96 GLY A CA 1
ATOM 800 C C . GLY A 1 96 ? -10.433 -6.295 22.343 1.00 58.97 96 GLY A C 1
ATOM 801 O O . GLY A 1 96 ? -10.190 -5.599 23.322 1.00 58.97 96 GLY A O 1
ATOM 802 N N . ASN A 1 97 ? -10.015 -7.561 22.251 1.00 58.66 97 ASN A N 1
ATOM 803 C CA . ASN A 1 97 ? -9.314 -8.270 23.323 1.00 58.66 97 ASN A CA 1
ATOM 804 C C . ASN A 1 97 ? -7.902 -8.744 22.950 1.00 58.66 97 ASN A C 1
ATOM 806 O O . ASN A 1 97 ? -7.383 -9.656 23.592 1.00 58.6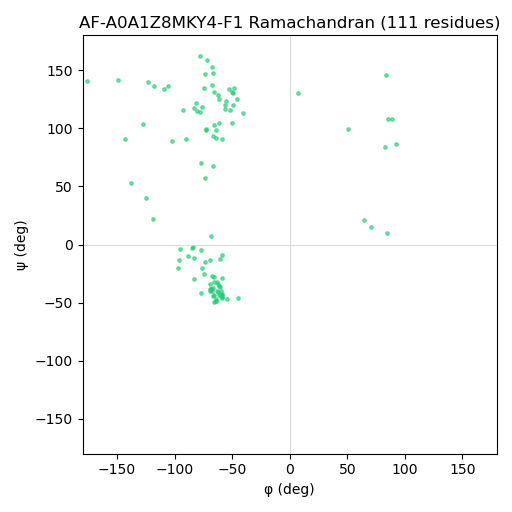6 97 ASN A O 1
ATOM 810 N N . VAL A 1 98 ? -7.266 -8.140 21.939 1.00 54.66 98 VAL A N 1
ATOM 811 C CA . VAL A 1 98 ? -5.830 -8.356 21.714 1.00 54.66 98 VAL A CA 1
ATOM 812 C C . VAL A 1 98 ? -5.088 -7.751 22.906 1.00 54.66 98 VAL A C 1
ATOM 814 O O . VAL A 1 98 ? -4.979 -6.532 23.018 1.00 54.66 98 VAL A O 1
ATOM 817 N N . GLU A 1 99 ? -4.641 -8.609 23.826 1.00 52.53 99 GLU A N 1
ATOM 818 C CA . GLU A 1 99 ? -3.610 -8.275 24.805 1.00 52.53 99 GLU A CA 1
ATOM 819 C C . GLU A 1 99 ? -2.434 -7.667 24.040 1.00 52.53 99 GLU A C 1
ATOM 821 O O . GLU A 1 99 ? -1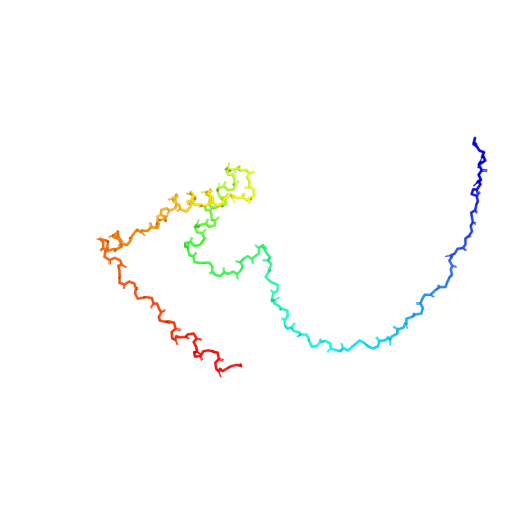.689 -8.357 23.344 1.00 52.53 99 GLU A O 1
ATOM 826 N N . GLU A 1 100 ? -2.302 -6.348 24.137 1.00 53.66 100 GLU A N 1
ATOM 827 C CA . GLU A 1 100 ? -1.038 -5.668 23.911 1.00 53.66 100 GLU A CA 1
ATOM 828 C C . GLU A 1 100 ? 0.015 -6.410 24.748 1.00 53.66 100 GLU A C 1
ATOM 830 O O . GLU A 1 100 ? -0.156 -6.483 25.972 1.00 53.66 100 GLU A O 1
ATOM 835 N N . PRO A 1 101 ? 1.079 -6.985 24.154 1.00 48.59 101 PRO A N 1
ATOM 836 C CA . PRO A 1 101 ? 2.173 -7.502 24.956 1.00 48.59 101 PRO A CA 1
ATOM 837 C C . PRO A 1 101 ? 2.688 -6.351 25.826 1.00 48.59 101 PRO A C 1
ATOM 839 O O . PRO A 1 101 ? 3.059 -5.281 25.336 1.00 48.59 101 PRO A O 1
ATOM 842 N N . SER A 1 102 ? 2.613 -6.563 27.138 1.00 40.34 102 SER A N 1
ATOM 843 C CA . SER A 1 102 ? 2.953 -5.603 28.180 1.00 40.34 102 SER A CA 1
ATOM 844 C C . SER A 1 102 ? 4.323 -4.978 27.929 1.00 40.34 102 SER A C 1
ATOM 846 O O . SER A 1 102 ? 5.317 -5.678 27.741 1.00 40.34 102 SER A O 1
ATOM 848 N N . LYS A 1 103 ? 4.383 -3.644 28.001 1.00 50.53 103 LYS A N 1
ATOM 849 C CA . LYS A 1 103 ? 5.619 -2.842 27.932 1.00 50.53 103 LYS A CA 1
ATOM 850 C C . LYS A 1 103 ? 6.648 -3.182 29.022 1.00 50.53 103 LYS A C 1
ATOM 852 O O . LYS A 1 103 ? 7.775 -2.705 28.938 1.00 50.53 103 LYS A O 1
ATOM 857 N N . ASP A 1 104 ? 6.281 -4.005 29.999 1.00 46.25 104 ASP A N 1
ATOM 858 C CA . ASP A 1 104 ? 7.093 -4.349 31.166 1.00 46.25 104 ASP A CA 1
ATOM 859 C C . ASP A 1 104 ? 8.275 -5.299 30.869 1.00 46.25 104 ASP A C 1
ATOM 861 O O . ASP A 1 104 ? 9.193 -5.387 31.678 1.00 46.25 104 ASP A O 1
ATOM 865 N N . GLU A 1 105 ? 8.331 -5.975 29.710 1.00 50.28 105 GLU A N 1
ATOM 866 C CA . GLU A 1 105 ? 9.480 -6.846 29.367 1.00 50.28 105 GLU A CA 1
ATOM 867 C C . GLU A 1 105 ? 10.685 -6.100 28.757 1.00 50.28 105 GLU A C 1
ATOM 869 O O . GLU A 1 105 ? 11.774 -6.667 28.656 1.00 50.28 105 GLU A O 1
ATOM 874 N N . LEU A 1 106 ? 10.539 -4.825 28.372 1.00 48.12 106 LEU A N 1
ATOM 875 C CA . LEU A 1 106 ? 11.628 -4.050 27.756 1.00 48.12 106 LEU A CA 1
ATOM 876 C C . LEU A 1 106 ? 12.586 -3.425 28.789 1.00 48.12 106 LEU A C 1
ATOM 878 O O . LEU A 1 106 ? 13.779 -3.315 28.503 1.00 48.12 106 LEU A O 1
ATOM 882 N N . GLU A 1 107 ? 12.120 -3.096 30.001 1.00 46.19 107 GLU A N 1
ATOM 883 C CA . GLU A 1 107 ? 12.963 -2.463 31.036 1.00 46.19 107 GLU A CA 1
ATOM 884 C C . GLU A 1 107 ? 13.952 -3.430 31.708 1.00 46.19 107 GLU A C 1
ATOM 886 O O . GLU A 1 107 ? 15.027 -3.008 32.130 1.00 46.19 107 GLU A O 1
ATOM 891 N N . ALA A 1 108 ? 13.676 -4.739 31.739 1.00 52.34 108 ALA A N 1
ATOM 892 C CA . ALA A 1 108 ? 14.592 -5.712 32.349 1.00 52.34 108 ALA A CA 1
ATOM 893 C C . ALA A 1 108 ? 15.906 -5.902 31.561 1.00 52.34 108 ALA A C 1
ATOM 895 O O . ALA A 1 108 ? 16.859 -6.487 32.076 1.00 52.34 108 ALA A O 1
ATOM 896 N N . SER A 1 109 ? 15.970 -5.414 30.317 1.00 53.59 109 SER A N 1
ATOM 897 C CA . SER A 1 109 ? 17.155 -5.538 29.460 1.00 53.59 109 SER A CA 1
ATOM 898 C C . SER A 1 109 ? 18.079 -4.313 29.477 1.00 53.59 109 SER A C 1
ATOM 900 O O . SER A 1 109 ? 19.231 -4.431 29.056 1.00 53.59 109 SER A O 1
ATOM 902 N N . GLU A 1 110 ? 17.628 -3.170 30.011 1.00 54.34 110 GLU A N 1
ATOM 903 C CA . GLU A 1 110 ? 18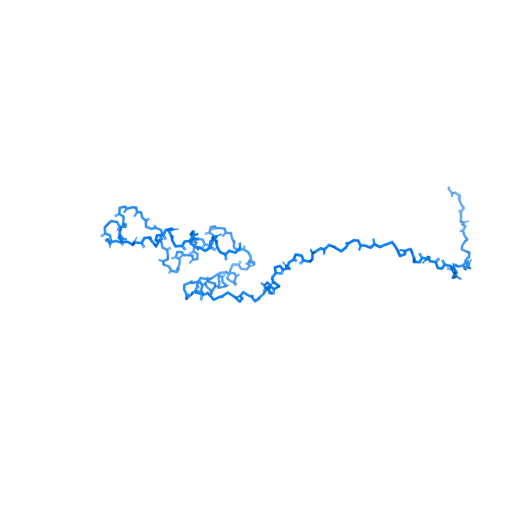.450 -1.952 30.118 1.00 54.34 110 GLU A CA 1
ATOM 904 C C . GLU A 1 110 ? 19.277 -1.867 31.416 1.00 54.34 110 GLU A C 1
ATOM 906 O O . GLU A 1 110 ? 20.182 -1.039 31.488 1.00 54.34 110 GLU A O 1
ATOM 911 N N . GLU A 1 111 ? 19.062 -2.739 32.412 1.00 51.84 111 GLU A N 1
ATOM 912 C CA . GLU A 1 111 ? 19.827 -2.693 33.677 1.00 51.84 111 GLU A CA 1
ATOM 913 C C . GLU A 1 111 ? 21.056 -3.634 33.721 1.00 51.84 111 GLU A C 1
ATOM 915 O O . GLU A 1 111 ? 21.844 -3.588 34.664 1.00 51.84 111 GLU A O 1
ATOM 920 N N . THR A 1 112 ? 21.302 -4.451 32.686 1.00 50.16 112 THR A N 1
ATOM 921 C CA . THR A 1 112 ? 22.474 -5.358 32.637 1.00 50.16 112 THR A CA 1
ATOM 922 C C . THR A 1 112 ? 23.372 -5.207 31.403 1.00 50.16 112 THR A C 1
ATOM 924 O O . THR A 1 112 ? 23.877 -6.212 30.891 1.00 50.16 112 THR A O 1
ATOM 927 N N . LEU A 1 113 ? 23.634 -3.979 30.936 1.00 43.62 113 LEU A N 1
ATOM 928 C CA . LEU A 1 113 ? 24.802 -3.711 30.076 1.00 43.62 113 LEU A CA 1
ATOM 929 C C . LEU A 1 113 ? 25.466 -2.351 30.324 1.00 43.62 113 LEU A C 1
ATOM 931 O O . LEU A 1 113 ? 24.790 -1.313 30.170 1.00 43.62 113 LEU A O 1
#

Nearest PDB structures (foldseek):
  8qkv-assembly1_C  TM=6.505E-01  e=6.408E+00  Saccharomyces cerevisiae S288C
  7unk-assembly1_E  TM=6.086E-01  e=5.599E+00  Xenopus laevis
  6g0l-assembly1_F  TM=5.751E-01  e=5.599E+00  Xenopus laevis

Radius of gyration: 31.15 Å; Cα contacts (8 Å, |Δi|>4): 25; chains: 1; bounding box: 80×59×62 Å

Foldseek 3Di:
DDDDDDDDDDDDPDDDDDDPPDDDPDDPPDPPDDPDPPVPPPDPDDPVRVVLVVLVVVLCVVVVHPDDDPVSSVVSCVVVVDDDDDPVRCVVVVVVPPPPPDPVVVVVVVVPD

Mean predicted aligned error: 19.45 Å

Solvent-accessible surface area (backbone atoms only — not comparable to full-atom values): 7981 Å² total; per-residue (Å²): 140,87,84,90,80,81,89,78,86,86,88,84,90,78,82,83,84,82,84,80,84,74,83,76,79,84,72,77,78,69,82,70,80,75,87,64,52,92,85,50,76,88,58,94,67,52,71,70,55,49,52,51,53,52,54,50,50,55,44,30,69,73,71,73,37,99,70,77,51,77,69,54,50,53,50,52,43,45,75,74,68,58,71,88,74,50,73,68,54,31,54,76,68,65,58,77,72,72,76,70,81,68,77,74,71,63,62,75,65,67,80,77,118

Secondary structure (DSSP, 8-state):
---------------------PPPP------------TT---S---HHHHHHHHHHHHHHHHHT-SS--HHHHHHHHHHTT-----HHHHHHTT-TT--PPPGGGSGGGTS--